Protein AF-A0A2V9JL64-F1 (afdb_monomer)

Secondary structure (DSSP, 8-state):
------BTTB-PPPPHHHHHHHHH-GGGHHHHTT-S-S--HHHHHT-SSS--PPPPPTT-TT-GGG--

Radius of gyration: 18.0 Å; Cα contacts (8 Å, |Δi|>4): 35; chains: 1; bounding box: 40×26×46 Å

Foldsee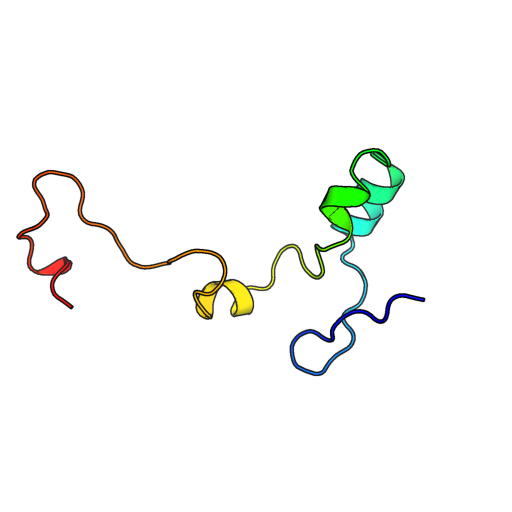k 3Di:
DPQPPADPPHQDDADPVLVVCCVPPVVCCVVSVNPRDPDPVVVVVVCPPHDPQDDDDPP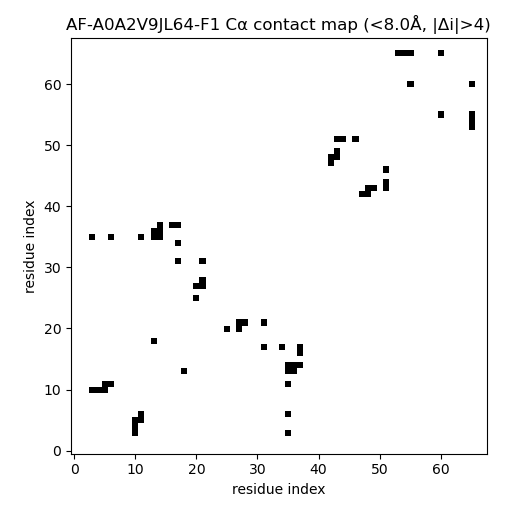CPPPPVNDD

Sequence (68 aa):
METARGANGHQPPVSPMKRVLSRTMPELEAELKYVVNAFDPWARDRGEYYSLEWKPRPGAESDEAFKR

Structure (mmCIF, N/CA/C/O backbone):
data_AF-A0A2V9JL64-F1
#
_entry.id   AF-A0A2V9JL64-F1
#
loop_
_atom_site.group_PDB
_atom_site.id
_atom_site.type_symbol
_atom_site.label_atom_id
_atom_site.label_alt_id
_atom_site.label_comp_id
_atom_site.label_asym_id
_atom_site.label_entity_id
_atom_site.label_seq_id
_atom_site.pdbx_PDB_ins_code
_atom_site.Cartn_x
_atom_site.Cartn_y
_atom_site.Cartn_z
_atom_site.occupancy
_atom_site.B_iso_or_equiv
_atom_site.auth_seq_id
_atom_site.auth_comp_id
_atom_site.auth_asym_id
_atom_site.auth_atom_id
_atom_site.pdbx_PDB_model_num
ATOM 1 N N . MET A 1 1 ? 21.582 -1.448 -12.606 1.00 36.56 1 MET A N 1
ATOM 2 C CA . MET A 1 1 ? 20.354 -2.246 -12.807 1.00 36.56 1 MET A CA 1
ATOM 3 C C . MET A 1 1 ? 19.857 -2.642 -11.431 1.00 36.56 1 MET A C 1
ATOM 5 O O . MET A 1 1 ? 20.509 -3.436 -10.772 1.00 36.56 1 MET A O 1
ATOM 9 N N . GLU A 1 2 ? 18.809 -1.977 -10.949 1.00 40.47 2 GLU A N 1
ATOM 10 C CA . GLU A 1 2 ? 18.256 -2.164 -9.603 1.00 40.47 2 GLU A CA 1
ATOM 11 C C . GLU A 1 2 ? 17.640 -3.567 -9.521 1.00 40.47 2 GLU A C 1
ATOM 13 O O . GLU A 1 2 ? 16.611 -3.848 -10.133 1.00 40.47 2 GLU A O 1
ATOM 18 N N . THR A 1 3 ? 18.344 -4.489 -8.867 1.00 41.03 3 THR A N 1
ATOM 19 C CA . THR A 1 3 ? 17.918 -5.877 -8.683 1.00 41.03 3 THR A CA 1
ATOM 20 C C . THR A 1 3 ? 16.615 -5.894 -7.901 1.00 41.03 3 THR A C 1
ATOM 22 O O . THR A 1 3 ? 16.589 -5.495 -6.735 1.00 41.03 3 THR A O 1
ATOM 25 N N . ALA A 1 4 ? 15.539 -6.349 -8.545 1.00 49.38 4 ALA A N 1
ATOM 26 C CA . ALA A 1 4 ? 14.252 -6.549 -7.903 1.00 49.38 4 ALA A CA 1
ATOM 27 C C . ALA 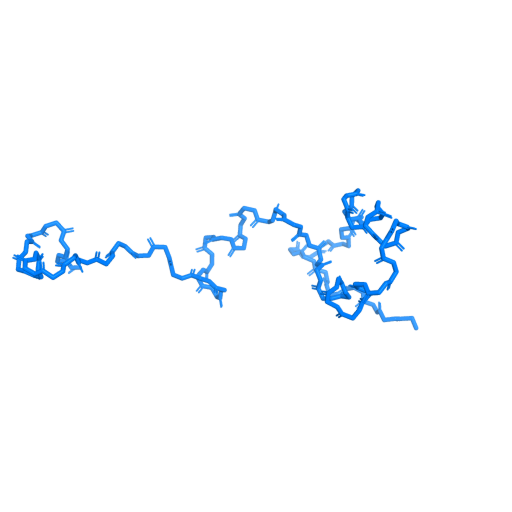A 1 4 ? 14.451 -7.419 -6.654 1.00 49.38 4 ALA A C 1
ATOM 29 O O . ALA A 1 4 ? 14.972 -8.537 -6.721 1.00 49.38 4 ALA A O 1
ATOM 30 N N . ARG A 1 5 ? 14.082 -6.861 -5.497 1.00 53.41 5 ARG A N 1
ATOM 31 C CA . ARG A 1 5 ? 14.036 -7.571 -4.218 1.00 53.41 5 ARG A CA 1
ATOM 32 C C . ARG A 1 5 ? 13.108 -8.768 -4.435 1.00 53.41 5 ARG A C 1
ATOM 34 O O . ARG A 1 5 ? 11.924 -8.577 -4.703 1.00 53.41 5 ARG A O 1
ATOM 41 N N . GLY A 1 6 ? 13.668 -9.976 -4.442 1.00 52.81 6 GLY A N 1
ATOM 42 C CA . GLY A 1 6 ? 12.914 -11.186 -4.759 1.00 52.81 6 GLY A CA 1
ATOM 43 C C . GLY A 1 6 ? 11.729 -11.338 -3.809 1.00 52.81 6 GLY A C 1
ATOM 44 O O . GLY A 1 6 ? 11.901 -11.277 -2.592 1.00 52.81 6 GLY A O 1
ATOM 45 N N . ALA A 1 7 ? 10.531 -11.517 -4.359 1.00 57.78 7 ALA A N 1
ATOM 46 C CA . ALA A 1 7 ? 9.351 -11.838 -3.569 1.00 57.78 7 ALA A CA 1
ATOM 47 C C . ALA A 1 7 ? 9.361 -13.349 -3.308 1.00 57.78 7 ALA A C 1
ATOM 49 O O . ALA A 1 7 ? 9.425 -14.138 -4.251 1.00 57.78 7 ALA A O 1
ATOM 50 N N . ASN A 1 8 ? 9.323 -13.757 -2.037 1.00 52.72 8 ASN A N 1
ATOM 51 C CA . ASN A 1 8 ? 9.295 -15.168 -1.627 1.00 52.72 8 ASN A CA 1
ATOM 52 C C . ASN A 1 8 ? 10.445 -16.017 -2.223 1.00 52.72 8 ASN A C 1
ATOM 54 O O . ASN A 1 8 ? 10.229 -17.150 -2.635 1.00 52.72 8 ASN A O 1
ATOM 58 N N . GLY A 1 9 ? 11.663 -15.464 -2.325 1.00 58.88 9 GLY A N 1
ATOM 59 C CA . GLY A 1 9 ? 12.834 -16.185 -2.855 1.00 58.88 9 GLY A CA 1
ATOM 60 C C . GLY A 1 9 ? 12.868 -16.352 -4.381 1.00 58.88 9 GLY A C 1
ATOM 61 O O . GLY A 1 9 ? 13.819 -16.925 -4.911 1.00 58.88 9 GLY A O 1
ATOM 62 N N . HIS A 1 10 ? 11.883 -15.809 -5.101 1.00 54.84 10 HIS A N 1
ATOM 63 C CA . HIS A 1 10 ? 11.815 -15.843 -6.559 1.00 54.84 10 HIS A CA 1
ATOM 64 C C . HIS A 1 10 ? 11.942 -14.439 -7.155 1.00 54.84 10 HIS A C 1
ATOM 66 O O . HIS A 1 10 ? 1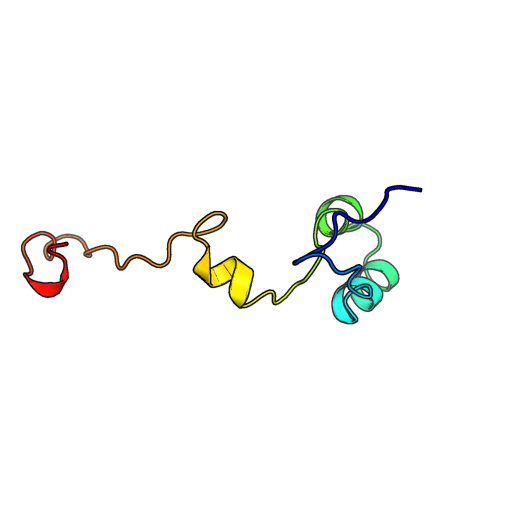1.645 -13.438 -6.506 1.00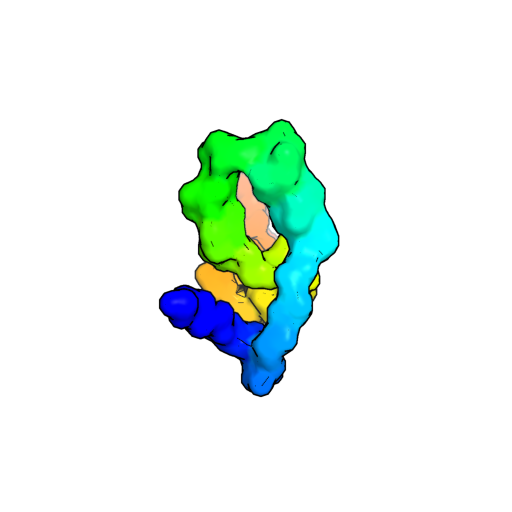 54.84 10 HIS A O 1
ATOM 72 N N . GLN A 1 11 ? 12.395 -14.364 -8.408 1.00 68.75 11 GLN A N 1
ATOM 73 C CA . GLN A 1 11 ? 12.381 -13.137 -9.205 1.00 68.75 11 GLN A CA 1
ATOM 74 C C . GLN A 1 11 ? 11.035 -13.063 -9.940 1.00 68.75 11 GLN A C 1
ATOM 76 O O . GLN A 1 11 ? 10.874 -13.738 -10.961 1.00 68.75 11 GLN A O 1
ATOM 81 N N . PRO A 1 12 ? 10.032 -12.32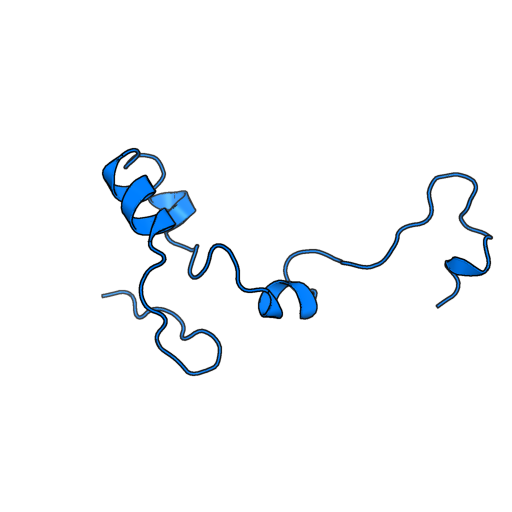6 -9.420 1.00 68.38 12 PRO A N 1
ATOM 82 C CA . PRO A 1 12 ? 8.725 -12.282 -10.051 1.00 68.38 12 PRO A CA 1
ATOM 83 C C . PRO A 1 12 ? 8.815 -11.555 -11.399 1.00 68.38 12 PRO A C 1
ATOM 85 O O . PRO A 1 12 ? 9.507 -10.537 -11.512 1.00 68.38 12 PRO A O 1
ATOM 88 N N . PRO A 1 13 ? 8.099 -12.024 -12.434 1.00 72.19 13 PRO A N 1
ATOM 89 C CA . PRO A 1 13 ? 7.959 -11.249 -13.654 1.00 72.19 13 PRO A CA 1
ATOM 90 C C . PRO A 1 13 ? 7.244 -9.931 -13.338 1.00 72.19 13 PRO A C 1
ATOM 92 O O . PRO A 1 13 ? 6.321 -9.888 -12.525 1.00 72.19 13 PRO A O 1
ATOM 95 N N . VAL A 1 14 ? 7.632 -8.846 -14.014 1.00 75.06 14 VAL A N 1
ATOM 96 C CA . VAL A 1 14 ? 6.967 -7.542 -13.852 1.00 75.06 14 VAL A CA 1
ATOM 97 C C . VAL A 1 14 ? 5.468 -7.694 -14.119 1.00 75.06 14 VAL A C 1
ATOM 99 O O . VAL A 1 14 ? 5.103 -8.189 -15.190 1.00 75.06 14 VAL A O 1
ATOM 102 N N . SER A 1 15 ? 4.629 -7.241 -13.179 1.00 77.12 15 SER A N 1
ATOM 103 C CA . SER A 1 15 ? 3.163 -7.300 -13.276 1.00 77.12 15 SER A CA 1
ATOM 104 C C . SER A 1 15 ? 2.650 -6.734 -14.613 1.00 77.12 15 SER A C 1
ATOM 106 O O . SER A 1 15 ? 3.071 -5.638 -15.001 1.00 77.12 15 SER A O 1
ATOM 108 N N . PRO A 1 16 ? 1.723 -7.423 -15.315 1.00 82.44 16 PRO A N 1
ATOM 109 C CA . PRO A 1 16 ? 1.134 -6.927 -16.559 1.00 82.44 16 PRO A CA 1
ATOM 110 C C . PRO A 1 16 ? 0.523 -5.529 -16.419 1.00 82.44 16 PRO A C 1
ATOM 112 O O . PRO A 1 16 ? 0.753 -4.680 -17.275 1.00 82.44 16 PRO A O 1
ATOM 115 N N . MET A 1 17 ? -0.172 -5.258 -15.308 1.00 83.44 17 MET A N 1
ATOM 116 C CA . MET A 1 17 ? -0.775 -3.947 -15.050 1.00 83.44 17 MET A CA 1
ATOM 117 C C . MET A 1 17 ? 0.292 -2.857 -14.901 1.00 83.44 17 MET A C 1
ATOM 119 O O . MET A 1 17 ? 0.168 -1.797 -15.506 1.00 83.44 17 MET A O 1
ATOM 123 N N . LYS A 1 18 ? 1.388 -3.140 -14.179 1.00 84.69 18 LYS A N 1
ATOM 124 C CA . LYS A 1 18 ? 2.521 -2.208 -14.063 1.00 84.69 18 LYS A CA 1
ATOM 125 C C . LYS A 1 18 ? 3.088 -1.858 -15.441 1.00 84.69 18 LYS A C 1
ATOM 127 O O . LYS A 1 18 ? 3.351 -0.695 -15.704 1.00 84.69 18 LYS A O 1
ATOM 132 N N . ARG A 1 19 ? 3.211 -2.834 -16.351 1.00 86.56 19 ARG A N 1
ATOM 133 C CA . ARG A 1 19 ? 3.686 -2.574 -17.725 1.00 86.56 19 ARG A CA 1
ATOM 134 C C . ARG A 1 19 ? 2.737 -1.694 -18.529 1.00 86.56 19 ARG A C 1
ATOM 136 O O . ARG A 1 19 ? 3.215 -0.878 -19.308 1.00 86.56 19 ARG A O 1
ATOM 143 N N . VAL A 1 20 ? 1.426 -1.893 -18.389 1.00 89.75 20 VAL A N 1
ATOM 144 C CA . VAL A 1 20 ? 0.428 -1.058 -19.071 1.00 89.75 20 VAL A CA 1
ATOM 145 C C . VAL A 1 20 ? 0.523 0.371 -18.548 1.00 89.75 20 VAL A C 1
ATOM 147 O O . VAL A 1 20 ? 0.755 1.272 -19.344 1.00 89.75 20 VAL A O 1
ATOM 150 N N . LEU A 1 21 ? 0.470 0.561 -17.227 1.00 89.62 21 LEU A N 1
ATOM 151 C CA . LEU A 1 21 ? 0.524 1.887 -16.608 1.00 89.62 21 LEU A CA 1
ATOM 152 C C . LEU A 1 21 ? 1.828 2.626 -16.920 1.00 89.62 21 LEU A C 1
ATOM 154 O O . LEU A 1 21 ? 1.775 3.771 -17.340 1.00 89.62 21 LEU A O 1
ATOM 158 N N . SER A 1 22 ? 2.988 1.966 -16.836 1.00 88.00 22 SER A N 1
ATOM 159 C CA . SER A 1 22 ? 4.265 2.596 -17.207 1.00 88.00 22 SER A CA 1
ATOM 160 C C . SER A 1 22 ? 4.344 3.001 -18.684 1.00 88.00 22 SER A C 1
ATOM 162 O O . SER A 1 22 ? 5.161 3.844 -19.035 1.00 88.00 22 SER A O 1
ATOM 164 N N . ARG A 1 23 ? 3.529 2.406 -19.567 1.00 92.00 23 ARG A N 1
ATOM 165 C CA . ARG A 1 23 ? 3.454 2.799 -20.983 1.00 92.00 23 ARG A CA 1
ATOM 166 C C . ARG A 1 23 ? 2.438 3.905 -21.230 1.00 92.00 23 ARG A C 1
ATOM 168 O O . ARG A 1 23 ? 2.670 4.740 -22.094 1.00 92.00 23 ARG A O 1
ATOM 175 N N . THR A 1 24 ? 1.303 3.869 -20.539 1.00 96.31 24 THR A N 1
ATOM 176 C CA . THR A 1 24 ? 0.189 4.795 -20.778 1.00 96.31 24 THR A CA 1
ATOM 177 C C . THR A 1 24 ? 0.256 6.053 -19.917 1.00 96.31 24 THR A C 1
ATOM 179 O O . THR A 1 24 ? -0.374 7.038 -20.275 1.00 96.31 24 THR A O 1
ATOM 182 N N . MET A 1 25 ? 0.977 6.009 -18.793 1.00 96.00 25 MET A N 1
ATOM 183 C CA . MET A 1 25 ? 1.064 7.057 -17.767 1.00 96.00 25 MET A CA 1
ATOM 184 C C . MET A 1 25 ? 2.495 7.122 -17.190 1.00 96.00 25 MET A C 1
ATOM 186 O O . MET A 1 25 ? 2.729 6.704 -16.049 1.00 96.00 25 MET A O 1
ATOM 190 N N . PRO A 1 26 ? 3.494 7.560 -17.979 1.00 92.44 26 PRO A N 1
ATOM 191 C CA . PRO A 1 26 ? 4.895 7.602 -17.549 1.00 92.44 26 PRO A CA 1
ATOM 192 C C . PRO A 1 26 ? 5.139 8.509 -16.332 1.00 92.44 26 PRO A C 1
ATOM 194 O O . PRO A 1 26 ? 6.079 8.280 -15.579 1.00 92.44 26 PRO A O 1
ATOM 197 N N . GLU A 1 27 ? 4.277 9.496 -16.088 1.00 94.75 27 GLU A N 1
ATOM 198 C CA . GLU A 1 27 ? 4.319 10.365 -14.910 1.00 94.75 27 GLU A CA 1
ATOM 199 C C . GLU A 1 27 ? 4.197 9.610 -13.578 1.00 94.75 27 GLU A C 1
ATOM 201 O O . GLU A 1 27 ? 4.632 10.131 -12.557 1.00 94.75 27 GLU A O 1
ATOM 206 N N . LEU A 1 28 ? 3.670 8.379 -13.590 1.00 89.19 28 LEU A N 1
ATOM 207 C CA . LEU A 1 28 ? 3.538 7.521 -12.408 1.00 89.19 28 LEU A CA 1
ATOM 208 C C . LEU A 1 28 ? 4.786 6.666 -12.122 1.00 89.19 28 LEU A C 1
ATOM 210 O O . LEU A 1 28 ? 4.738 5.746 -11.302 1.00 89.19 28 LEU A O 1
ATOM 214 N N . GLU A 1 29 ? 5.895 6.865 -12.840 1.00 86.25 29 GLU A N 1
ATOM 215 C CA . GLU A 1 29 ? 7.080 6.008 -12.718 1.00 86.25 29 GLU A CA 1
ATOM 216 C C . GLU A 1 29 ? 7.637 5.970 -11.285 1.00 86.25 29 GLU A C 1
ATOM 218 O O . GLU A 1 29 ? 7.990 4.891 -10.795 1.00 86.25 29 GLU A O 1
ATOM 223 N N . ALA A 1 30 ? 7.674 7.113 -10.593 1.00 87.44 30 ALA A N 1
ATOM 224 C CA . ALA A 1 30 ? 8.214 7.215 -9.238 1.00 87.44 30 ALA A CA 1
ATOM 225 C C . ALA A 1 30 ? 7.394 6.393 -8.227 1.00 87.44 30 ALA A C 1
ATOM 227 O O . ALA A 1 30 ? 7.956 5.697 -7.379 1.00 87.44 30 ALA A O 1
ATOM 228 N N . GLU A 1 31 ? 6.072 6.412 -8.359 1.00 84.38 31 GLU A N 1
ATOM 229 C CA . GLU A 1 31 ? 5.121 5.675 -7.534 1.00 84.38 31 GLU A CA 1
ATOM 230 C C . GLU A 1 31 ? 5.134 4.180 -7.879 1.00 84.38 31 GLU A C 1
ATOM 232 O O . GLU A 1 31 ? 5.138 3.320 -6.995 1.00 84.38 31 GLU A O 1
ATOM 237 N N . LEU A 1 32 ? 5.193 3.847 -9.172 1.00 82.62 32 LEU A N 1
ATOM 238 C CA . LEU A 1 32 ? 5.194 2.467 -9.659 1.00 82.62 32 LEU A CA 1
ATOM 239 C C . LEU A 1 32 ? 6.522 1.749 -9.412 1.00 82.62 32 LEU A C 1
ATOM 241 O O . LEU A 1 32 ? 6.541 0.512 -9.381 1.00 82.62 32 LEU A O 1
ATOM 245 N N . LYS A 1 33 ? 7.631 2.478 -9.227 1.00 81.25 33 LYS A N 1
ATOM 246 C CA . LYS A 1 33 ? 8.977 1.924 -9.019 1.00 81.25 33 LYS A CA 1
ATOM 247 C C . LYS A 1 33 ? 8.985 0.828 -7.953 1.00 81.25 33 LYS A C 1
ATOM 249 O O . LYS A 1 33 ? 9.474 -0.274 -8.215 1.00 81.25 33 LYS A O 1
ATOM 254 N N . TYR A 1 34 ? 8.363 1.098 -6.810 1.00 76.56 34 TYR A N 1
ATOM 255 C CA . TYR A 1 34 ? 8.353 0.216 -5.640 1.00 76.56 34 TYR A CA 1
ATOM 256 C C . TYR A 1 34 ? 7.278 -0.877 -5.691 1.00 76.56 34 TYR A C 1
ATOM 258 O O . TYR A 1 34 ? 7.297 -1.805 -4.884 1.00 76.56 34 TYR A O 1
ATOM 266 N N . VAL A 1 35 ? 6.357 -0.811 -6.657 1.00 73.00 35 VAL A N 1
ATOM 267 C CA . VAL A 1 35 ? 5.301 -1.813 -6.822 1.00 73.00 35 VAL A CA 1
ATOM 268 C C . VAL A 1 35 ? 5.896 -3.060 -7.472 1.00 73.00 35 VAL A C 1
ATOM 270 O O . VAL A 1 35 ? 6.157 -3.093 -8.678 1.00 73.00 35 VAL A O 1
ATOM 273 N N . VAL A 1 36 ? 6.137 -4.092 -6.668 1.00 67.75 36 VAL A N 1
ATOM 274 C CA . VAL A 1 36 ? 6.648 -5.394 -7.132 1.00 67.75 36 VAL A CA 1
ATOM 275 C C . VAL A 1 36 ? 5.497 -6.303 -7.573 1.00 67.75 36 VAL A C 1
ATOM 277 O O . VAL A 1 36 ? 5.599 -6.979 -8.595 1.00 67.75 36 VAL A O 1
ATOM 280 N N . ASN A 1 37 ? 4.366 -6.264 -6.864 1.00 65.38 37 ASN A N 1
ATOM 281 C CA . ASN A 1 37 ? 3.151 -6.991 -7.211 1.00 65.38 37 ASN A CA 1
ATOM 282 C C . ASN A 1 37 ? 1.920 -6.184 -6.759 1.00 65.38 37 ASN A C 1
ATOM 284 O O . ASN A 1 37 ? 1.885 -5.704 -5.632 1.00 65.38 37 ASN A O 1
ATOM 288 N N . ALA A 1 38 ? 0.925 -6.017 -7.635 1.00 57.00 38 ALA A N 1
ATOM 289 C CA . ALA A 1 38 ? -0.328 -5.327 -7.300 1.00 57.00 38 ALA A CA 1
ATOM 290 C C . ALA A 1 38 ? -1.268 -6.209 -6.454 1.00 57.00 38 ALA A C 1
ATOM 292 O O . ALA A 1 38 ? -2.189 -5.706 -5.819 1.00 57.00 38 ALA A O 1
ATOM 293 N N . PHE A 1 39 ? -1.017 -7.521 -6.439 1.00 54.28 39 PHE A N 1
ATOM 294 C CA . PHE A 1 39 ? -1.815 -8.523 -5.746 1.00 54.28 39 PHE A CA 1
ATOM 295 C C . PHE A 1 39 ? -0.882 -9.605 -5.199 1.00 54.28 39 PHE A C 1
ATOM 297 O O . PHE A 1 39 ? -0.839 -10.712 -5.729 1.00 54.28 39 PHE A O 1
ATOM 304 N N . ASP A 1 40 ? -0.082 -9.294 -4.177 1.00 55.72 40 ASP A N 1
ATOM 305 C CA . ASP A 1 40 ? 0.479 -10.354 -3.334 1.00 55.72 40 ASP A CA 1
ATOM 306 C C . ASP A 1 40 ? -0.545 -10.653 -2.220 1.00 55.72 40 ASP A C 1
ATOM 308 O O . ASP A 1 40 ? -0.558 -9.956 -1.200 1.00 55.72 40 ASP A O 1
ATOM 312 N N . PRO A 1 41 ? -1.451 -11.638 -2.395 1.00 49.88 41 PRO A N 1
ATOM 313 C CA . PRO A 1 41 ? -2.380 -12.030 -1.340 1.00 49.88 41 PRO A CA 1
ATOM 314 C C . PRO A 1 41 ? -1.658 -12.532 -0.082 1.00 49.88 41 PRO A C 1
ATOM 316 O O . PRO A 1 41 ? -2.250 -12.498 0.990 1.00 49.88 41 PRO A O 1
ATOM 319 N N . TRP A 1 42 ? -0.382 -12.924 -0.166 1.00 46.16 42 TRP A N 1
ATOM 320 C CA . TRP A 1 42 ? 0.423 -13.289 1.001 1.00 46.16 42 TRP A CA 1
ATOM 321 C C . TRP A 1 42 ? 1.075 -12.078 1.676 1.00 46.16 42 TRP A C 1
ATOM 323 O O . TRP A 1 42 ? 1.328 -12.118 2.874 1.00 46.16 42 TRP A O 1
ATOM 333 N N . ALA A 1 43 ? 1.285 -10.960 0.971 1.00 50.53 43 ALA A N 1
ATOM 334 C CA . ALA A 1 43 ? 1.646 -9.693 1.618 1.00 50.53 43 ALA A CA 1
ATOM 335 C C . ALA A 1 43 ? 0.486 -9.123 2.450 1.00 50.53 43 ALA A C 1
ATOM 337 O O . ALA A 1 43 ? 0.729 -8.449 3.448 1.00 50.53 43 ALA A O 1
ATOM 338 N N . ARG A 1 44 ? -0.763 -9.433 2.072 1.00 50.75 44 ARG A N 1
ATOM 339 C CA . ARG A 1 44 ? -1.968 -9.068 2.829 1.00 50.75 44 ARG A CA 1
ATOM 340 C C . ARG A 1 44 ? -2.027 -9.757 4.200 1.00 50.75 44 ARG A C 1
ATOM 342 O O . ARG A 1 44 ? -2.498 -9.142 5.146 1.00 50.75 44 ARG A O 1
ATOM 349 N N . ASP A 1 45 ? -1.524 -10.987 4.305 1.00 50.97 45 ASP A N 1
ATOM 350 C CA . ASP A 1 45 ? -1.586 -11.803 5.529 1.00 50.97 45 ASP A CA 1
ATOM 351 C C . ASP A 1 45 ? -0.460 -11.490 6.536 1.00 50.97 45 ASP A C 1
ATOM 353 O O . ASP A 1 45 ? -0.585 -11.744 7.728 1.00 50.97 45 ASP A O 1
ATOM 357 N N . ARG A 1 46 ? 0.640 -10.869 6.084 1.00 57.06 46 ARG A N 1
ATOM 358 C CA . ARG A 1 46 ? 1.818 -10.569 6.925 1.00 57.06 46 ARG A CA 1
ATOM 359 C C . ARG A 1 46 ? 1.702 -9.291 7.770 1.00 57.06 46 ARG A C 1
ATOM 361 O O . ARG A 1 46 ? 2.631 -8.978 8.502 1.00 57.06 46 ARG A O 1
ATOM 368 N N . GLY A 1 47 ? 0.605 -8.531 7.673 1.00 54.97 47 GLY A N 1
ATOM 369 C CA . GLY A 1 47 ? 0.319 -7.371 8.539 1.00 54.97 47 GLY A CA 1
ATOM 370 C C . GLY A 1 47 ? 1.245 -6.147 8.399 1.00 54.97 47 GLY A C 1
ATOM 371 O O . GLY A 1 47 ? 0.985 -5.125 9.027 1.00 54.97 47 GLY A O 1
ATOM 372 N N . GLU A 1 48 ? 2.292 -6.205 7.568 1.00 52.91 48 GLU A N 1
ATOM 373 C CA . GLU A 1 48 ? 3.319 -5.149 7.480 1.00 52.91 48 GLU A CA 1
ATOM 374 C C . GLU A 1 48 ? 2.861 -3.868 6.763 1.00 52.91 48 GLU A C 1
ATOM 376 O O . GLU A 1 48 ? 3.426 -2.803 6.996 1.00 52.91 48 GLU A O 1
ATOM 381 N N . TYR A 1 49 ? 1.841 -3.945 5.903 1.00 50.59 49 TYR A N 1
ATOM 382 C CA . TYR A 1 49 ? 1.385 -2.791 5.115 1.00 50.59 49 TYR A CA 1
ATOM 383 C C . TYR A 1 49 ? 0.040 -2.229 5.585 1.00 50.59 49 TYR A C 1
ATOM 385 O O . TYR A 1 49 ? -0.156 -1.016 5.563 1.00 50.59 49 TYR A O 1
ATOM 393 N N . TYR A 1 50 ? -0.877 -3.092 6.034 1.00 50.50 50 TYR A N 1
ATOM 394 C CA . TYR A 1 50 ? -2.195 -2.719 6.551 1.00 50.50 50 TYR A CA 1
ATOM 395 C C . TYR A 1 50 ? -2.653 -3.765 7.577 1.00 50.50 50 TYR A C 1
ATOM 397 O O . TYR A 1 50 ? -2.488 -4.962 7.347 1.00 50.50 50 TYR A O 1
ATOM 405 N N . SER A 1 51 ? -3.248 -3.327 8.692 1.00 62.66 51 SER A N 1
ATOM 406 C CA . SER A 1 51 ? -3.853 -4.247 9.667 1.00 62.66 51 SER A CA 1
ATOM 407 C C . SER A 1 51 ? -5.173 -4.802 9.123 1.00 62.66 51 SER A C 1
ATOM 409 O O . SER A 1 51 ? -6.019 -4.043 8.647 1.00 62.66 51 SER A O 1
ATOM 411 N N . LEU A 1 52 ? -5.340 -6.125 9.205 1.00 66.88 52 LEU A N 1
ATOM 412 C CA . LEU A 1 52 ? -6.6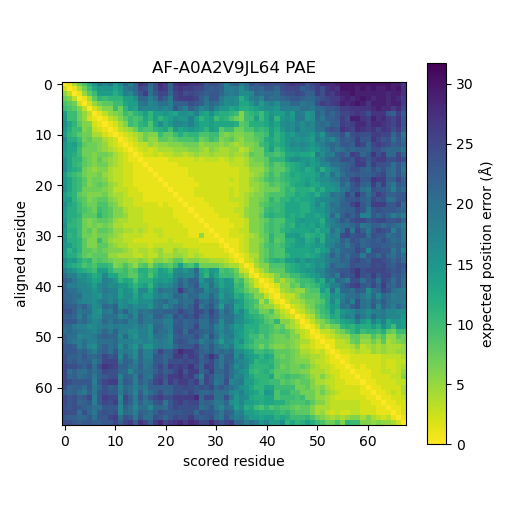01 -6.827 8.931 1.00 66.88 52 LEU A CA 1
ATOM 413 C C . LEU A 1 52 ? -7.475 -6.979 10.182 1.00 66.88 52 LEU A C 1
ATOM 415 O O . LEU A 1 52 ? -8.551 -7.572 10.115 1.00 66.88 52 LEU A O 1
ATOM 419 N N . GLU A 1 53 ? -7.008 -6.492 11.329 1.00 74.94 53 GLU A N 1
ATOM 420 C CA . GLU A 1 53 ? -7.727 -6.639 12.583 1.00 74.94 53 GLU A CA 1
ATOM 421 C C . GLU A 1 53 ? -9.009 -5.810 12.543 1.00 74.94 53 GLU A C 1
ATOM 423 O O . GLU A 1 53 ? -9.015 -4.623 12.200 1.00 74.94 53 GLU A O 1
ATOM 428 N N . TRP A 1 54 ? -10.109 -6.449 12.924 1.00 78.25 54 TRP A N 1
ATOM 429 C CA . TRP A 1 54 ? -11.394 -5.786 13.041 1.00 78.25 54 TRP A CA 1
ATOM 430 C C . TRP A 1 54 ? -11.322 -4.763 14.174 1.00 78.25 54 TRP A C 1
ATOM 432 O O . TRP A 1 54 ? -11.036 -5.105 15.321 1.00 78.25 54 TRP A O 1
ATOM 442 N N . LYS A 1 55 ? -11.558 -3.488 13.849 1.00 83.75 55 LYS A N 1
ATOM 443 C CA . LYS A 1 55 ? -11.636 -2.415 14.843 1.00 83.75 55 LYS A CA 1
ATOM 444 C C . LYS A 1 55 ? -13.086 -2.236 15.289 1.00 83.75 55 LYS A C 1
ATOM 446 O O . LYS A 1 55 ? -13.950 -2.092 14.418 1.00 83.75 55 LYS A O 1
ATOM 451 N N . PRO A 1 56 ? -13.364 -2.198 16.603 1.00 86.06 56 PRO A N 1
ATOM 452 C CA . PRO A 1 56 ? -14.694 -1.868 17.078 1.00 86.06 56 PRO A CA 1
ATOM 453 C C . PRO A 1 56 ? -15.045 -0.441 16.649 1.00 86.06 56 PRO A C 1
ATOM 455 O O . PRO A 1 56 ? -14.223 0.477 16.692 1.00 86.06 56 PRO A O 1
ATOM 458 N N . ARG A 1 57 ? -16.286 -0.262 16.201 1.00 88.69 57 ARG A N 1
ATOM 459 C CA . ARG A 1 57 ? -16.872 1.064 15.974 1.00 88.69 57 ARG A CA 1
ATOM 460 C C . ARG A 1 57 ? -17.129 1.757 17.324 1.00 88.69 57 ARG A C 1
ATOM 462 O O . ARG A 1 57 ? -17.342 1.046 18.306 1.00 88.69 57 ARG A O 1
ATOM 469 N N . PRO A 1 58 ? -17.205 3.100 17.374 1.00 90.38 58 PRO A N 1
ATOM 470 C CA . PRO A 1 58 ? -17.566 3.810 18.598 1.00 90.38 58 PRO A CA 1
ATOM 471 C C . PRO A 1 58 ? -18.870 3.282 19.215 1.00 90.38 58 PRO A C 1
ATOM 473 O O . PRO A 1 58 ? -19.887 3.204 18.517 1.00 90.38 58 PRO A O 1
ATOM 476 N N . GLY A 1 59 ? -18.831 2.902 20.493 1.00 89.75 59 GLY A N 1
ATOM 477 C CA . GLY A 1 59 ? -19.937 2.293 21.242 1.00 89.75 59 GLY A CA 1
ATOM 478 C C . GLY A 1 59 ? -19.992 0.758 21.224 1.00 89.75 59 GLY A C 1
ATOM 479 O O . GLY A 1 59 ? -20.860 0.187 21.881 1.00 89.75 59 GLY A O 1
ATOM 480 N N . ALA A 1 60 ? -19.106 0.086 20.482 1.00 90.00 60 ALA A N 1
ATOM 481 C CA . ALA A 1 60 ? -18.989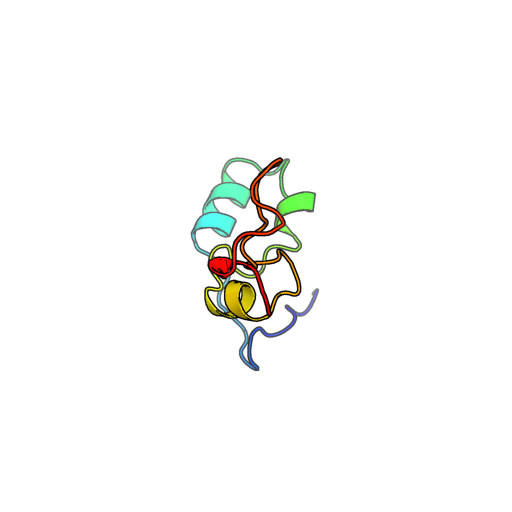 -1.376 20.441 1.00 90.00 60 ALA A CA 1
ATOM 482 C C . ALA A 1 60 ? -17.658 -1.881 21.031 1.00 90.00 60 ALA A C 1
ATOM 484 O O . ALA A 1 60 ? -17.275 -3.027 20.820 1.00 90.00 60 ALA A O 1
ATOM 485 N N . GLU A 1 61 ? -16.926 -1.033 21.755 1.00 91.75 61 GLU A N 1
ATOM 486 C CA . GLU A 1 61 ? -15.605 -1.358 22.304 1.00 91.75 61 GLU A CA 1
ATOM 487 C C . GLU A 1 61 ? -15.660 -2.447 23.383 1.00 91.75 61 GLU A C 1
ATOM 489 O O . GLU A 1 61 ? -14.657 -3.109 23.637 1.00 91.75 61 GLU A O 1
ATOM 494 N N . SER A 1 62 ? -16.819 -2.629 24.022 1.00 92.50 62 SER A N 1
ATOM 495 C CA . SER A 1 62 ? -17.055 -3.638 25.060 1.00 92.50 62 SER A CA 1
ATOM 496 C C . SER A 1 62 ? -17.628 -4.957 24.533 1.00 92.50 62 SER A C 1
ATOM 498 O O . SER A 1 62 ? -17.823 -5.881 25.327 1.00 92.50 62 SER A O 1
ATOM 500 N N . ASP A 1 63 ? -17.904 -5.057 23.229 1.00 89.06 63 ASP A N 1
ATOM 501 C CA . ASP A 1 63 ? -18.473 -6.260 22.625 1.00 89.06 63 ASP A CA 1
ATOM 502 C C . ASP A 1 63 ? -17.455 -7.412 22.671 1.00 89.06 63 ASP A C 1
ATOM 504 O O . ASP A 1 63 ? -16.271 -7.258 22.349 1.00 89.06 63 ASP A O 1
ATOM 508 N N . GLU A 1 64 ? -17.918 -8.580 23.117 1.00 88.25 64 GLU A N 1
ATOM 509 C CA . GLU A 1 64 ? -17.071 -9.756 23.306 1.00 88.25 64 GLU A CA 1
ATOM 510 C C . GLU A 1 64 ? -16.411 -10.224 22.010 1.00 88.25 64 GLU A C 1
ATOM 512 O O . GLU A 1 64 ? -15.312 -10.771 22.063 1.00 88.25 64 GLU A O 1
ATOM 517 N N . ALA A 1 65 ? -17.018 -9.939 20.854 1.00 82.50 65 ALA A N 1
ATOM 518 C CA . ALA A 1 65 ? -16.464 -10.260 19.544 1.00 82.50 65 ALA A CA 1
ATOM 519 C C . ALA A 1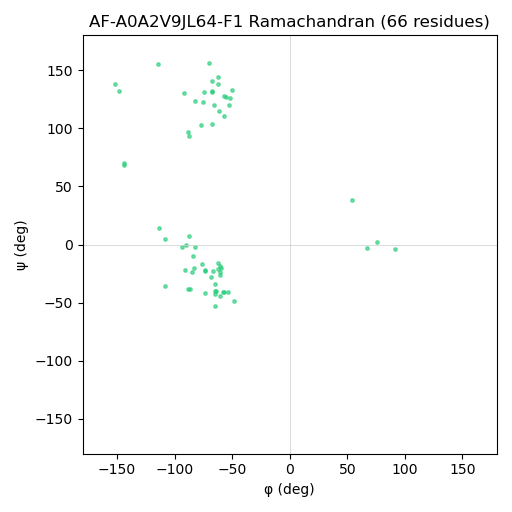 65 ? -15.130 -9.547 19.246 1.00 82.50 65 ALA A C 1
ATOM 521 O O . ALA A 1 65 ? -14.419 -9.957 18.330 1.00 82.50 65 ALA A O 1
ATOM 522 N N . PHE A 1 66 ? -14.779 -8.498 20.001 1.00 80.69 66 PHE A N 1
ATOM 523 C CA . PHE A 1 66 ? -13.524 -7.753 19.852 1.00 80.69 66 PHE A CA 1
ATOM 524 C C . PHE A 1 66 ? -12.519 -7.999 20.992 1.00 80.69 66 PHE A C 1
ATOM 526 O O . PHE A 1 66 ? -11.453 -7.375 21.006 1.00 80.69 66 PHE A O 1
ATOM 533 N N . LYS A 1 67 ? -12.810 -8.906 21.937 1.00 76.56 67 LYS A N 1
ATOM 534 C CA . LYS A 1 67 ? -11.838 -9.344 22.954 1.00 76.56 67 LYS A CA 1
ATOM 535 C C . LYS A 1 67 ? -10.826 -10.297 22.295 1.00 76.56 67 LYS A C 1
ATOM 537 O O . LYS A 1 67 ? -11.228 -11.287 21.691 1.00 76.56 67 LYS A O 1
ATOM 542 N N . ARG A 1 68 ? -9.533 -9.962 22.365 1.00 67.00 68 ARG A N 1
ATOM 543 C CA . ARG A 1 68 ? -8.430 -10.791 21.836 1.00 67.00 68 ARG A CA 1
ATOM 544 C C . ARG A 1 68 ? -8.057 -11.925 22.775 1.00 67.00 68 ARG A C 1
ATOM 546 O O . ARG A 1 68 ? -8.084 -11.681 24.002 1.00 67.00 68 ARG A O 1
#

Solvent-accessible surface area (backbone atoms only — not comparable to full-atom values): 4742 Å² total; per-residue (Å²): 132,87,76,75,80,51,62,93,88,36,81,75,72,79,41,71,65,59,57,51,43,54,69,78,41,58,89,46,46,79,71,48,68,78,60,70,59,98,76,50,74,67,60,60,72,64,48,82,85,51,78,83,72,83,73,65,54,95,94,43,75,83,41,72,92,71,64,128

Mean predicted aligned error: 13.31 Å

pLDDT: mean 71.91, std 16.79, range [36.56, 96.31]